Protein AF-A0A8T2TGU1-F1 (afdb_monomer)

InterPro domains:
  IPR003663 Sugar/inositol transporter [PR00171] (26-47)
  IPR003663 Sugar/inositol transporter [PR00171] (49-61)
  IPR005828 Major facilitator, sugar transporter-like [PF00083] (2-119)
  IPR020846 Major facilitator superfamily domain [PS50850] (1-114)
  IPR036259 MFS transporter superfamily [G3DSA:1.20.1250.20] (1-119)
  IPR036259 MFS transporter superfamily [SSF103473] (2-119)
  IPR050360 Major Facilitator Superfamily Sugar Transporters [PTHR48022] (1-119)

Sequence (119 aa):
MSFSMLLLSLGLSWPSLAPCSGTLAVLGTVSYILAFSLGAGPVPALLLSEIFPSKIRAKAVSLSLGVHWVTNFMIGLYFLSAVTKFGVGRVYQGFAALCLVAAIYISQNVVETKGKSLE

Foldseek 3Di:
DLVLLLLLLCLFPPPVNVVCSVVSNVVSVVVVVVVCVVDVPVPVVVVLVQADDPVCSVVSVVVVVVVVVVVVVVCVVCVVVCCVVPNSNVSSNVVSVVVVVVVVCCVVPPDDRPPPDSD

Secondary structure (DSSP, 8-state):
-HHHHHHHHHHHH-GGGGGGHHHHHHHHHHHHHHHIIIIITHHHHHHHHHHS-TTTHHHHHHHHHHHHHHHHHHHHHHHHHHHHHH-HHHHHHHHHHHHHHHHHHHHHHPPP-TT----

Mean predicted aligned error: 4.1 Å

pLDDT: mean 92.45, std 5.51, range [58.53, 98.31]

Solvent-accessible surface area (backbone atoms only — not comparable to full-atom values): 6443 Å² total; per-residue (Å²): 79,29,69,23,29,43,42,32,18,48,23,74,59,37,76,92,37,54,93,48,17,67,61,35,39,51,53,16,50,54,50,26,50,54,44,31,64,76,35,75,56,56,48,58,68,52,46,53,65,60,73,40,52,82,93,50,27,71,64,54,46,50,50,54,52,49,54,50,53,54,51,52,48,51,48,68,70,42,46,64,61,48,30,74,74,62,36,61,30,56,50,28,44,52,50,17,50,51,44,46,54,50,51,53,49,42,74,74,71,58,76,90,59,84,94,58,73,80,118

Organism: Ceratopteris richardii (NCBI:txid49495)

Radius of gyration: 17.57 Å; Cα contacts (8 Å, |Δi|>4): 83; chains: 1; bounding box: 35×26×49 Å

Structure (mmCIF, N/CA/C/O backbone):
data_AF-A0A8T2TGU1-F1
#
_entry.id   AF-A0A8T2TGU1-F1
#
loop_
_atom_site.group_PDB
_atom_site.id
_atom_site.type_symbol
_atom_site.label_atom_id
_atom_site.label_alt_id
_atom_site.label_comp_id
_atom_site.label_asym_id
_atom_site.label_entity_id
_atom_site.label_seq_id
_atom_site.pdbx_PDB_ins_code
_atom_site.Cartn_x
_atom_site.Cartn_y
_atom_site.Cartn_z
_atom_site.occupancy
_atom_site.B_iso_or_equiv
_atom_site.auth_seq_id
_atom_site.auth_comp_id
_atom_site.auth_asym_id
_atom_site.auth_atom_id
_atom_site.pdbx_PDB_model_num
ATOM 1 N N . MET A 1 1 ? 0.244 7.683 -2.828 1.00 92.12 1 MET A N 1
ATOM 2 C CA . MET A 1 1 ? 0.723 6.310 -3.123 1.00 92.12 1 MET A CA 1
ATOM 3 C C . MET A 1 1 ? 0.448 5.890 -4.566 1.00 92.12 1 MET A C 1
ATOM 5 O O . MET A 1 1 ? 1.418 5.711 -5.286 1.00 92.12 1 MET A O 1
ATOM 9 N N . SER A 1 2 ? -0.813 5.791 -5.024 1.00 95.06 2 SER A N 1
ATOM 10 C CA . SER A 1 2 ? -1.129 5.392 -6.418 1.00 95.06 2 SER A CA 1
ATOM 11 C C . SER A 1 2 ? -0.436 6.280 -7.467 1.00 95.06 2 SER A C 1
ATOM 13 O O . SER A 1 2 ? 0.309 5.781 -8.305 1.00 95.06 2 SER A O 1
ATOM 15 N N . PHE A 1 3 ? -0.557 7.607 -7.334 1.00 94.50 3 PHE A N 1
ATOM 16 C CA . PHE A 1 3 ? 0.137 8.571 -8.198 1.00 94.50 3 PHE A CA 1
ATOM 17 C C . PHE A 1 3 ? 1.665 8.385 -8.216 1.00 94.50 3 PHE A C 1
ATOM 19 O O . PHE A 1 3 ? 2.285 8.390 -9.273 1.00 94.50 3 PHE A O 1
ATOM 26 N N . SER A 1 4 ? 2.273 8.150 -7.050 1.00 94.81 4 SER A N 1
ATOM 27 C CA . SER A 1 4 ? 3.715 7.908 -6.915 1.00 94.81 4 SER A CA 1
ATOM 28 C C . SER A 1 4 ? 4.157 6.645 -7.666 1.00 94.81 4 SER A C 1
ATOM 30 O O . SER A 1 4 ? 5.189 6.651 -8.327 1.00 94.81 4 SER A O 1
ATOM 32 N N . MET A 1 5 ? 3.350 5.580 -7.620 1.00 94.50 5 MET A N 1
ATOM 33 C CA . MET A 1 5 ? 3.603 4.331 -8.349 1.00 94.50 5 MET A CA 1
ATOM 34 C C . MET A 1 5 ? 3.439 4.491 -9.867 1.00 94.50 5 MET A C 1
ATOM 36 O O . MET A 1 5 ? 4.218 3.920 -10.631 1.00 94.50 5 MET A O 1
ATOM 40 N N . LEU A 1 6 ? 2.497 5.323 -10.323 1.00 94.69 6 LEU A N 1
ATOM 41 C CA . LEU A 1 6 ? 2.390 5.687 -11.742 1.00 94.69 6 LEU A CA 1
ATOM 42 C C . LEU A 1 6 ? 3.598 6.501 -12.211 1.00 94.69 6 LEU A C 1
ATOM 44 O O . LEU A 1 6 ? 4.130 6.227 -13.283 1.00 94.69 6 LEU A O 1
ATOM 48 N N . LEU A 1 7 ? 4.076 7.445 -11.396 1.00 92.94 7 LEU A N 1
ATOM 49 C CA . LEU A 1 7 ? 5.283 8.218 -11.695 1.00 92.94 7 LEU A CA 1
ATOM 50 C C . LEU A 1 7 ? 6.512 7.307 -11.847 1.00 92.94 7 LEU A C 1
ATOM 52 O O . LEU A 1 7 ? 7.265 7.447 -12.810 1.00 92.94 7 LEU A O 1
ATOM 56 N N . LEU A 1 8 ? 6.668 6.327 -10.948 1.00 93.25 8 LEU A N 1
ATOM 57 C CA . LEU A 1 8 ? 7.711 5.301 -11.043 1.00 93.25 8 LEU A CA 1
ATOM 58 C C . LEU A 1 8 ? 7.567 4.454 -12.312 1.00 93.25 8 LEU A C 1
ATOM 60 O O . LEU A 1 8 ? 8.550 4.219 -13.012 1.00 93.25 8 LEU A O 1
ATOM 64 N N . SER A 1 9 ? 6.349 4.018 -12.643 1.00 93.56 9 SER A N 1
ATOM 65 C CA . SER A 1 9 ? 6.100 3.262 -13.872 1.00 93.56 9 SER A CA 1
ATOM 66 C C . SER A 1 9 ? 6.484 4.059 -15.118 1.00 93.56 9 SER A C 1
ATOM 68 O O . SER A 1 9 ? 7.133 3.498 -16.002 1.00 93.56 9 SER A O 1
ATOM 70 N N . LEU A 1 10 ? 6.103 5.334 -15.201 1.00 90.19 10 LEU A N 1
ATOM 71 C CA . LEU A 1 10 ? 6.384 6.188 -16.355 1.00 90.19 10 LEU A CA 1
ATOM 72 C C . LEU A 1 10 ? 7.886 6.450 -16.498 1.00 90.19 10 LEU A C 1
ATOM 74 O O . LEU A 1 10 ? 8.431 6.276 -17.586 1.00 90.19 10 LEU A O 1
ATOM 78 N N . GLY A 1 11 ? 8.564 6.786 -15.397 1.00 88.75 11 GLY A N 1
ATOM 79 C CA . GLY A 1 11 ? 10.001 7.059 -15.399 1.00 88.75 11 GLY A CA 1
ATOM 80 C C . GLY A 1 11 ? 10.858 5.845 -15.763 1.00 88.75 11 GLY A C 1
ATOM 81 O O . GLY A 1 11 ? 11.894 6.011 -16.400 1.00 88.75 11 GLY A O 1
ATOM 82 N N . LEU A 1 12 ? 10.436 4.630 -15.401 1.00 87.44 12 LEU A N 1
ATOM 83 C CA . LEU A 1 12 ? 11.211 3.404 -15.640 1.00 87.44 12 LEU A CA 1
ATOM 84 C C . LEU A 1 12 ? 10.874 2.689 -16.956 1.00 87.44 12 LEU A C 1
ATOM 86 O O . LEU A 1 12 ? 11.665 1.868 -17.411 1.00 87.44 12 LEU A O 1
ATOM 90 N N . SER A 1 13 ? 9.713 2.960 -17.559 1.00 87.38 13 SER A N 1
ATOM 91 C CA . SER A 1 13 ? 9.235 2.190 -18.724 1.00 87.38 13 SER A CA 1
ATOM 92 C C . SER A 1 13 ? 9.278 2.957 -20.035 1.00 87.38 13 SER A C 1
ATOM 94 O O . SER A 1 13 ? 9.219 2.335 -21.093 1.00 87.38 13 SER A O 1
ATOM 96 N N . TRP A 1 14 ? 9.324 4.290 -19.989 1.00 86.31 14 TRP A N 1
ATOM 97 C CA . TRP A 1 14 ? 9.183 5.112 -21.183 1.00 86.31 14 TRP A CA 1
ATOM 98 C C . TRP A 1 14 ? 10.550 5.575 -21.721 1.00 86.31 14 TRP A C 1
ATOM 100 O O . TRP A 1 14 ? 11.218 6.377 -21.063 1.00 86.31 14 TRP A O 1
ATOM 110 N N . PRO A 1 15 ? 10.969 5.151 -22.932 1.00 82.06 15 PRO A N 1
ATOM 111 C CA . PRO A 1 15 ? 12.313 5.436 -23.443 1.00 82.06 15 PRO A CA 1
ATOM 112 C C . PRO A 1 15 ? 12.626 6.927 -23.604 1.00 82.06 15 PRO A C 1
ATOM 114 O O . PRO A 1 15 ? 13.753 7.345 -23.359 1.00 82.06 15 PRO A O 1
ATOM 117 N N . SER A 1 16 ? 11.640 7.760 -23.957 1.00 84.88 16 SER A N 1
ATOM 118 C CA . SER A 1 16 ? 11.864 9.209 -24.103 1.00 84.88 16 SER A CA 1
ATOM 119 C C . SER A 1 16 ? 12.128 9.931 -22.776 1.00 84.88 16 SER A C 1
ATOM 121 O O . SER A 1 16 ? 12.590 11.067 -22.789 1.00 84.88 16 SER A O 1
ATOM 123 N N . LEU A 1 17 ? 11.851 9.289 -21.636 1.00 84.56 17 LEU A N 1
ATOM 124 C CA . LEU A 1 17 ? 12.143 9.808 -20.298 1.00 84.56 17 LEU A CA 1
ATOM 125 C C . LEU A 1 17 ? 13.463 9.262 -19.737 1.00 84.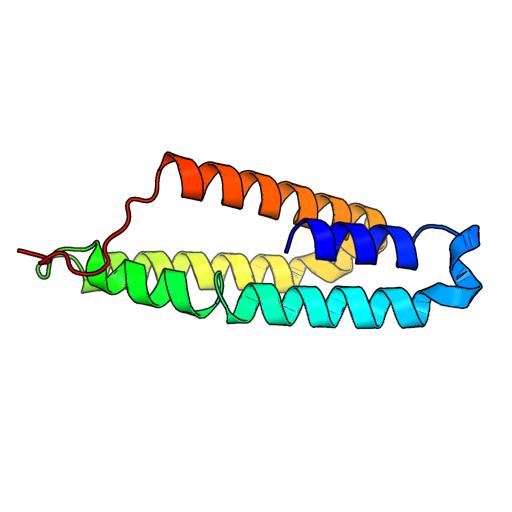56 17 LEU A C 1
ATOM 127 O O . LEU A 1 17 ? 13.814 9.594 -18.606 1.00 84.56 17 LEU A O 1
ATOM 131 N N . ALA A 1 18 ? 14.223 8.480 -20.515 1.00 81.44 18 ALA A N 1
ATOM 132 C CA . ALA A 1 18 ? 15.506 7.918 -20.094 1.00 81.44 18 ALA A CA 1
ATOM 133 C C . ALA A 1 18 ? 16.483 8.954 -19.493 1.00 81.44 18 ALA A C 1
ATOM 135 O O . ALA A 1 18 ? 17.052 8.650 -18.442 1.00 81.44 18 ALA A O 1
ATOM 136 N N . PRO A 1 19 ? 16.629 10.187 -20.033 1.00 87.44 19 PRO A N 1
ATOM 137 C CA . PRO A 1 19 ? 17.523 11.194 -19.448 1.00 87.44 19 PRO A CA 1
ATOM 138 C C . PRO A 1 19 ? 17.131 11.627 -18.027 1.00 87.44 19 PRO A C 1
ATOM 140 O O . PRO A 1 19 ? 17.986 12.025 -17.243 1.00 87.44 19 PRO A O 1
ATOM 143 N N . CYS A 1 20 ? 15.843 11.545 -17.682 1.00 88.62 20 CYS A N 1
ATOM 144 C CA . CYS A 1 20 ? 15.302 11.968 -16.387 1.00 88.62 20 CYS A CA 1
ATOM 145 C C . CYS A 1 20 ? 14.848 10.790 -15.509 1.00 88.62 20 CYS A C 1
ATOM 147 O O . CYS A 1 20 ? 14.334 11.010 -14.412 1.00 88.62 20 CYS A O 1
ATOM 149 N N . SER A 1 21 ? 15.033 9.548 -15.968 1.00 89.62 21 SER A N 1
ATOM 150 C CA . SER A 1 21 ? 14.507 8.339 -15.327 1.00 89.62 21 SER A CA 1
ATOM 151 C C . SER A 1 21 ? 14.974 8.194 -13.877 1.00 89.62 21 SER A C 1
ATOM 153 O O . SER A 1 21 ? 14.153 7.959 -12.993 1.00 89.62 21 SER A O 1
ATOM 155 N N . GLY A 1 22 ? 16.262 8.442 -13.602 1.00 89.31 22 GLY A N 1
ATOM 156 C CA . GLY A 1 22 ? 16.813 8.404 -12.242 1.00 89.31 22 GLY A CA 1
ATOM 157 C C . GLY A 1 22 ? 16.152 9.417 -11.301 1.00 89.31 22 GLY A C 1
ATOM 158 O O . GLY A 1 22 ? 15.707 9.058 -10.213 1.00 89.31 22 GLY A O 1
ATOM 159 N N . THR A 1 23 ? 16.006 10.669 -11.740 1.00 91.88 23 THR A N 1
ATOM 160 C CA . THR A 1 23 ? 15.350 11.726 -10.953 1.00 91.88 23 THR A CA 1
ATOM 161 C C . THR A 1 23 ? 13.881 11.401 -10.688 1.00 91.88 23 THR A C 1
ATOM 163 O O . THR A 1 23 ? 13.411 11.534 -9.559 1.00 91.88 23 THR A O 1
ATOM 166 N N . LEU A 1 24 ? 13.155 10.919 -11.702 1.00 91.25 24 LEU A N 1
ATOM 167 C CA . LEU A 1 24 ? 11.756 10.506 -11.565 1.00 91.25 24 LEU A CA 1
ATOM 168 C C . LEU A 1 24 ? 11.606 9.300 -10.628 1.00 91.25 24 LEU A C 1
ATOM 170 O O . LEU A 1 24 ? 10.664 9.260 -9.837 1.00 91.25 24 LEU A O 1
ATOM 174 N N . ALA A 1 25 ? 12.545 8.352 -10.668 1.00 92.31 25 ALA A N 1
ATOM 175 C CA . ALA A 1 25 ? 12.564 7.197 -9.779 1.00 92.31 25 ALA A CA 1
ATOM 176 C C . ALA A 1 25 ? 12.764 7.609 -8.313 1.00 92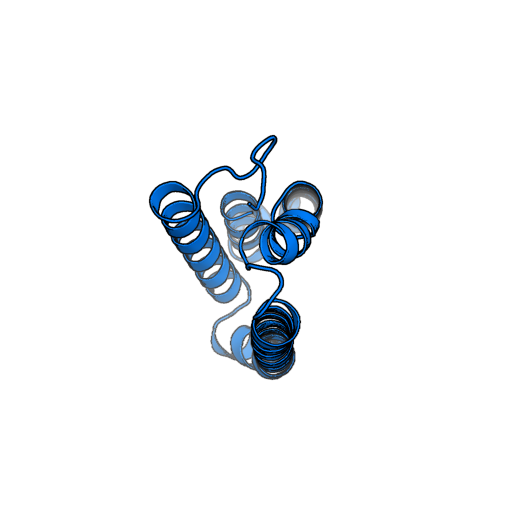.31 25 ALA A C 1
ATOM 178 O O . ALA A 1 25 ? 12.036 7.150 -7.429 1.00 92.31 25 ALA A O 1
ATOM 179 N N . VAL A 1 26 ? 13.702 8.521 -8.046 1.00 94.25 26 VAL A N 1
ATOM 180 C CA . VAL A 1 26 ? 13.937 9.056 -6.696 1.00 94.25 26 VAL A CA 1
ATOM 181 C C . VAL A 1 26 ? 12.715 9.825 -6.201 1.00 94.25 26 VAL A C 1
ATOM 183 O O . VAL A 1 26 ? 12.203 9.523 -5.123 1.00 94.25 26 VAL A O 1
ATOM 186 N N . LEU A 1 27 ? 12.193 10.762 -6.998 1.00 94.88 27 LEU A N 1
ATOM 187 C CA . LEU A 1 27 ? 11.016 11.550 -6.626 1.00 94.88 27 LEU A CA 1
ATOM 188 C C . LEU A 1 27 ? 9.794 10.663 -6.379 1.00 94.88 27 LEU A C 1
ATOM 190 O O . LEU A 1 27 ? 9.106 10.834 -5.371 1.00 94.88 27 LEU A O 1
ATOM 194 N N . GLY A 1 28 ? 9.541 9.687 -7.251 1.00 94.69 28 GLY A N 1
ATOM 195 C CA . GLY A 1 28 ? 8.456 8.722 -7.087 1.00 94.69 28 GLY A CA 1
ATOM 196 C C . GLY A 1 28 ? 8.594 7.901 -5.806 1.00 94.69 28 GLY A C 1
ATOM 197 O O . GLY A 1 28 ? 7.625 7.768 -5.058 1.00 94.69 28 GLY A O 1
ATOM 198 N N . THR A 1 29 ? 9.804 7.427 -5.503 1.00 95.38 29 THR A N 1
ATOM 199 C CA . THR A 1 29 ? 10.083 6.626 -4.301 1.00 95.38 29 THR A CA 1
ATOM 200 C C . THR A 1 29 ? 9.912 7.448 -3.027 1.00 95.38 29 THR A C 1
ATOM 202 O O . THR A 1 29 ? 9.196 7.028 -2.120 1.00 95.38 29 THR A O 1
ATOM 205 N N . VAL A 1 30 ? 10.493 8.648 -2.962 1.00 97.00 30 VAL A N 1
ATOM 206 C CA . VAL A 1 30 ? 10.373 9.534 -1.792 1.00 97.00 30 VAL A CA 1
ATOM 207 C C . VAL A 1 30 ? 8.917 9.934 -1.565 1.00 97.00 30 VAL A C 1
ATOM 209 O O . VAL A 1 30 ? 8.418 9.836 -0.446 1.00 97.00 30 VAL A O 1
ATOM 212 N N . SER A 1 31 ? 8.196 10.299 -2.627 1.00 96.00 31 SER A N 1
ATOM 213 C CA . SER A 1 31 ? 6.770 10.639 -2.541 1.00 96.00 31 SER A CA 1
ATOM 214 C C . SER A 1 31 ? 5.927 9.462 -2.050 1.00 96.00 31 SER A C 1
ATOM 216 O O . SER A 1 31 ? 4.968 9.649 -1.299 1.00 96.00 31 SER A O 1
ATOM 218 N N . TYR A 1 32 ? 6.268 8.240 -2.472 1.00 96.12 32 TYR A N 1
ATOM 219 C CA . TYR A 1 32 ? 5.606 7.029 -2.004 1.00 96.12 32 TYR A CA 1
ATOM 220 C C . TYR A 1 32 ? 5.856 6.796 -0.511 1.00 96.12 32 TYR A C 1
ATOM 222 O O . TYR A 1 32 ? 4.894 6.587 0.226 1.00 96.12 32 TYR A O 1
ATOM 230 N N . ILE A 1 33 ? 7.115 6.886 -0.068 1.00 96.44 33 ILE A N 1
ATOM 231 C CA . ILE A 1 33 ? 7.502 6.715 1.339 1.00 96.44 33 ILE A CA 1
ATOM 232 C C . ILE A 1 33 ? 6.794 7.748 2.217 1.00 96.44 33 ILE A C 1
ATOM 234 O O . ILE A 1 33 ? 6.191 7.374 3.217 1.00 96.44 33 ILE A O 1
ATOM 238 N N . LEU A 1 34 ? 6.788 9.025 1.826 1.00 96.50 34 LEU A N 1
ATOM 239 C CA . LEU A 1 34 ? 6.093 10.082 2.569 1.00 96.50 34 LEU A CA 1
ATOM 240 C C . LEU A 1 34 ? 4.594 9.790 2.704 1.00 96.50 34 LEU A C 1
ATOM 242 O O . LEU A 1 34 ? 4.048 9.845 3.804 1.00 96.50 34 LEU A O 1
ATOM 246 N N . ALA A 1 35 ? 3.929 9.428 1.604 1.00 94.88 35 ALA A N 1
ATOM 247 C CA . ALA A 1 35 ? 2.504 9.112 1.629 1.00 94.88 35 ALA A CA 1
ATOM 248 C C . ALA A 1 35 ? 2.188 7.862 2.471 1.00 94.88 35 ALA A C 1
ATOM 250 O O . ALA A 1 35 ? 1.155 7.818 3.137 1.00 94.88 35 ALA A O 1
ATOM 251 N N . PHE A 1 36 ? 3.063 6.854 2.451 1.00 94.25 36 PHE A N 1
ATOM 252 C CA . PHE A 1 36 ? 2.924 5.665 3.288 1.00 94.25 36 PHE A CA 1
ATOM 253 C C . PHE A 1 36 ? 3.071 6.017 4.772 1.00 94.25 36 PHE A C 1
ATOM 255 O O . PHE A 1 36 ? 2.187 5.695 5.564 1.00 94.25 36 PHE A O 1
ATOM 262 N N . SER A 1 37 ? 4.131 6.740 5.137 1.00 94.38 37 SER A N 1
ATOM 263 C CA . SER A 1 37 ? 4.430 7.110 6.524 1.00 94.38 37 SER A CA 1
ATOM 264 C C . SER A 1 37 ? 3.360 7.992 7.167 1.00 94.38 37 SER A C 1
ATOM 266 O O . SER A 1 37 ? 3.149 7.897 8.370 1.00 94.38 37 SER A O 1
ATOM 268 N N . LEU A 1 38 ? 2.667 8.828 6.388 1.00 93.19 38 LEU A N 1
ATOM 269 C CA . LEU A 1 38 ? 1.586 9.681 6.896 1.00 93.19 38 LEU A CA 1
ATOM 270 C C . LEU A 1 38 ? 0.245 8.950 7.064 1.00 93.19 38 LEU A C 1
ATOM 272 O O . LEU A 1 38 ? -0.600 9.411 7.824 1.00 93.19 38 LEU A O 1
ATOM 276 N N . GLY A 1 39 ? 0.026 7.848 6.343 1.00 91.56 39 GLY A N 1
ATOM 277 C CA . GLY A 1 39 ? -1.278 7.187 6.270 1.00 91.56 39 GLY A CA 1
ATOM 278 C C . GLY A 1 39 ? -1.183 5.683 6.475 1.00 91.56 39 GLY A C 1
ATOM 279 O O . GLY A 1 39 ? -1.311 5.186 7.590 1.00 91.56 39 GLY A O 1
ATOM 280 N N . ALA A 1 40 ? -0.969 4.948 5.383 1.00 91.00 40 ALA A N 1
ATOM 281 C CA . ALA A 1 40 ? -1.060 3.486 5.362 1.00 91.00 40 ALA A CA 1
ATOM 282 C C . ALA A 1 40 ? -0.074 2.758 6.299 1.00 91.00 40 ALA A C 1
ATOM 284 O O . ALA A 1 40 ? -0.304 1.593 6.611 1.00 91.00 40 ALA A O 1
ATOM 285 N N . GLY A 1 41 ? 0.996 3.419 6.746 1.00 91.00 41 GLY A N 1
ATOM 286 C CA . GLY A 1 41 ? 1.916 2.899 7.754 1.00 91.00 41 GLY A CA 1
ATOM 287 C C . GLY A 1 41 ? 1.291 2.872 9.155 1.00 91.00 41 GLY A C 1
ATOM 288 O O . GLY A 1 41 ? 1.016 1.790 9.670 1.00 91.00 41 GLY A O 1
ATOM 289 N N . PRO A 1 42 ? 1.061 4.033 9.794 1.00 92.31 42 PRO A N 1
ATOM 290 C CA . PRO A 1 42 ? 0.592 4.078 11.181 1.00 92.31 42 PRO A CA 1
ATOM 291 C C . PRO A 1 42 ? -0.919 3.850 11.348 1.00 92.31 42 PRO A C 1
ATOM 293 O O . PRO A 1 42 ? -1.339 3.259 12.342 1.00 92.31 42 PRO A O 1
ATOM 296 N N . VAL A 1 43 ? -1.750 4.302 10.402 1.00 93.31 43 VAL A N 1
ATOM 297 C CA . VAL A 1 43 ? -3.211 4.381 10.595 1.00 93.31 43 VAL A CA 1
ATOM 298 C C . VAL A 1 43 ? -3.868 3.011 10.806 1.00 93.31 43 VAL A C 1
ATOM 300 O O . VAL A 1 43 ? -4.649 2.892 11.749 1.00 93.31 43 VAL A O 1
ATOM 303 N N . PRO A 1 44 ? -3.560 1.948 10.032 1.00 91.75 44 PRO A N 1
ATOM 304 C CA . PRO A 1 44 ? -4.170 0.640 10.266 1.00 91.75 44 PRO A CA 1
ATOM 305 C C . PRO A 1 44 ? -3.872 0.084 11.662 1.00 91.75 44 PRO A C 1
ATOM 307 O O . PRO A 1 44 ? -4.762 -0.473 12.297 1.00 91.75 44 PRO A O 1
ATOM 310 N N . ALA A 1 45 ? -2.649 0.270 12.169 1.00 89.00 45 ALA A N 1
ATOM 311 C CA . ALA A 1 45 ? -2.277 -0.195 13.504 1.00 89.00 45 ALA A CA 1
ATOM 312 C C . ALA A 1 45 ? -3.088 0.509 14.607 1.00 89.00 45 ALA A C 1
ATOM 314 O O . ALA A 1 45 ? -3.495 -0.140 15.571 1.00 89.00 45 ALA A O 1
ATOM 315 N N . LEU A 1 46 ? -3.373 1.805 14.434 1.00 90.38 46 LEU A N 1
ATOM 316 C CA . LEU A 1 46 ? -4.227 2.579 15.339 1.00 90.38 46 LEU A CA 1
ATOM 317 C C . LEU A 1 46 ? -5.686 2.108 15.262 1.00 90.38 46 LEU A C 1
ATOM 319 O O . LEU A 1 46 ? -6.258 1.705 16.277 1.00 90.38 46 LEU A O 1
ATOM 323 N N . LEU A 1 47 ? -6.249 2.046 14.050 1.00 91.31 47 LEU A N 1
ATOM 324 C CA . LEU A 1 47 ? -7.638 1.640 13.806 1.00 91.31 47 LEU A CA 1
ATOM 325 C C . LEU A 1 47 ? -7.960 0.251 14.367 1.00 91.31 47 LEU A C 1
ATOM 327 O O . LEU A 1 47 ? -9.035 0.044 14.925 1.00 91.31 47 LEU A O 1
ATOM 331 N N . LEU A 1 48 ? -7.030 -0.705 14.275 1.00 90.06 48 LEU A N 1
ATOM 332 C CA . LEU A 1 48 ? -7.223 -2.045 14.840 1.00 90.06 48 LEU A CA 1
ATOM 333 C C . LEU A 1 48 ? -7.482 -2.014 16.356 1.00 90.06 48 LEU A C 1
ATOM 335 O O . LEU A 1 48 ? -8.212 -2.857 16.874 1.00 90.06 48 LEU A O 1
ATOM 339 N N . SER A 1 49 ? -6.905 -1.056 17.081 1.00 87.25 49 SER A N 1
ATOM 340 C CA . SER A 1 49 ? -7.139 -0.914 18.521 1.00 87.25 49 SER A CA 1
ATOM 341 C C . SER A 1 49 ? -8.418 -0.147 18.859 1.00 87.25 49 SER A C 1
ATOM 343 O O . SER A 1 49 ? -8.991 -0.401 19.919 1.00 87.25 49 SER A O 1
ATOM 345 N N . GLU A 1 50 ? -8.875 0.720 17.951 1.00 89.56 50 GLU A N 1
ATOM 346 C CA . GLU A 1 50 ? -10.027 1.616 18.122 1.00 89.56 50 GLU A CA 1
ATOM 347 C C . GLU A 1 50 ? -11.359 1.009 17.652 1.00 89.56 50 GLU A C 1
ATOM 349 O O . GLU A 1 50 ? -12.405 1.342 18.195 1.00 89.56 50 GLU A O 1
ATOM 354 N N . ILE A 1 51 ? -11.343 0.097 16.675 1.00 90.69 51 ILE A N 1
ATOM 355 C CA . ILE A 1 51 ? -12.570 -0.489 16.103 1.00 90.69 51 ILE A CA 1
ATOM 356 C C . ILE A 1 51 ? -13.020 -1.739 16.874 1.00 90.69 51 ILE A C 1
ATOM 358 O O . ILE A 1 51 ? -14.214 -2.031 16.954 1.00 90.69 51 ILE A O 1
ATOM 362 N N . PHE A 1 52 ? -12.084 -2.514 17.434 1.00 90.69 52 PHE A N 1
ATOM 363 C CA . PHE A 1 52 ? -12.424 -3.798 18.051 1.00 90.69 52 PHE A CA 1
ATOM 364 C C . PHE A 1 52 ? -12.734 -3.687 19.552 1.00 90.69 52 PHE A C 1
ATOM 366 O O . PHE A 1 52 ? -11.863 -3.257 20.327 1.00 90.69 52 PHE A O 1
ATOM 373 N N . PRO A 1 53 ? -13.909 -4.181 20.002 1.00 90.19 53 PRO A N 1
ATOM 374 C CA . PRO A 1 53 ? -14.263 -4.195 21.413 1.00 90.19 53 PRO A CA 1
ATOM 375 C C . PRO A 1 53 ? -13.303 -5.070 22.219 1.00 90.19 53 PRO A C 1
ATOM 377 O O . PRO A 1 53 ? -12.780 -6.083 21.737 1.00 90.19 53 PRO A O 1
ATOM 380 N N . SER A 1 54 ? -13.100 -4.685 23.480 1.00 89.50 54 SER A N 1
ATOM 381 C CA . SER A 1 54 ? -12.112 -5.264 24.403 1.00 89.50 54 SER A CA 1
ATOM 382 C C . SER A 1 54 ? -12.149 -6.798 24.453 1.00 89.50 54 SER A C 1
ATOM 384 O O . SER A 1 54 ? -11.102 -7.445 24.424 1.00 89.50 54 SER A O 1
ATOM 386 N N . LYS A 1 55 ? -13.350 -7.389 24.415 1.00 91.38 55 LYS A N 1
ATOM 387 C CA . LYS A 1 55 ? -13.586 -8.843 24.483 1.00 91.38 55 LYS A CA 1
ATOM 388 C C . LYS A 1 55 ? -12.973 -9.649 23.329 1.00 91.38 55 LYS A C 1
ATOM 390 O O . LYS A 1 55 ? -12.592 -10.798 23.537 1.00 91.38 55 LYS A O 1
ATOM 395 N N . ILE A 1 56 ? -12.897 -9.088 22.118 1.00 93.62 56 ILE A N 1
ATOM 396 C CA . ILE A 1 56 ? -12.405 -9.802 20.919 1.00 93.62 56 ILE A CA 1
ATOM 397 C C . ILE A 1 56 ? -11.114 -9.221 20.347 1.00 93.62 56 ILE A C 1
ATOM 399 O O . ILE A 1 56 ? -10.518 -9.835 19.462 1.00 93.62 56 ILE A O 1
ATOM 403 N N . ARG A 1 57 ? -10.663 -8.068 20.854 1.00 92.12 57 ARG A N 1
ATOM 404 C CA . ARG A 1 57 ? -9.536 -7.304 20.308 1.00 92.12 57 ARG A CA 1
ATOM 405 C C . ARG A 1 57 ? -8.299 -8.159 20.071 1.00 92.12 57 ARG A C 1
ATOM 407 O O . ARG A 1 57 ? -7.765 -8.142 18.972 1.00 92.12 57 ARG A O 1
ATOM 414 N N . ALA 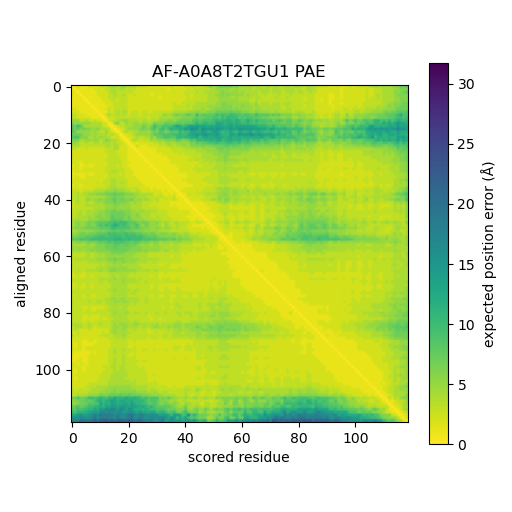A 1 58 ? -7.883 -8.957 21.055 1.00 93.12 58 ALA A N 1
ATOM 415 C CA . ALA A 1 58 ? -6.689 -9.794 20.924 1.00 93.12 58 ALA A CA 1
ATOM 416 C C . ALA A 1 58 ? -6.772 -10.776 19.739 1.00 93.12 58 ALA A C 1
ATOM 418 O O . ALA A 1 58 ? -5.805 -10.924 18.997 1.00 93.12 58 ALA A O 1
ATOM 419 N N . LYS A 1 59 ? -7.937 -11.406 19.527 1.00 94.94 59 LYS A N 1
ATOM 420 C CA . LYS A 1 59 ? -8.162 -12.358 18.425 1.00 94.94 59 LYS A CA 1
ATOM 421 C C . LYS A 1 59 ? -8.263 -11.655 17.071 1.00 94.94 59 LYS A C 1
ATOM 423 O O . LYS A 1 59 ? -7.752 -12.152 16.075 1.00 94.94 59 LYS A O 1
ATOM 428 N N . ALA A 1 60 ? -8.931 -10.506 17.031 1.00 94.56 60 ALA A N 1
ATOM 429 C CA . ALA A 1 60 ? -9.106 -9.748 15.801 1.00 94.56 60 ALA A CA 1
ATOM 430 C C . ALA A 1 60 ? -7.779 -9.133 15.323 1.00 94.56 60 ALA A C 1
ATOM 432 O O . ALA A 1 60 ? -7.424 -9.254 14.154 1.00 94.56 60 ALA A O 1
ATOM 433 N N . VAL A 1 61 ? -6.999 -8.553 16.242 1.00 94.75 61 VAL A N 1
ATOM 434 C CA . VAL A 1 61 ? -5.671 -7.993 15.951 1.00 94.75 61 VAL A CA 1
ATOM 435 C C . VAL A 1 61 ? -4.701 -9.081 15.487 1.00 94.75 61 VAL A C 1
ATOM 437 O O . VAL A 1 61 ? -3.979 -8.861 14.516 1.00 94.75 61 VAL A O 1
ATOM 440 N N . SER A 1 62 ? -4.690 -10.258 16.127 1.00 95.06 62 SER A N 1
ATOM 441 C CA . SER A 1 62 ? -3.794 -11.348 15.721 1.00 95.06 62 SER A CA 1
ATOM 442 C C . SER A 1 62 ? -4.115 -11.878 14.323 1.00 95.06 62 SER A C 1
ATOM 444 O O . SER A 1 62 ? -3.193 -12.106 13.541 1.00 95.06 62 SER A O 1
ATOM 446 N N . LEU A 1 63 ? -5.400 -12.002 13.969 1.00 96.12 63 LEU A N 1
ATOM 447 C CA . LEU A 1 63 ? -5.818 -12.374 12.618 1.00 96.12 63 LEU A CA 1
ATOM 448 C C . LEU A 1 63 ? -5.393 -11.319 11.590 1.00 96.12 63 LEU A C 1
ATOM 450 O O . LEU A 1 63 ? -4.779 -11.669 10.584 1.00 96.12 63 LEU A O 1
ATOM 454 N N . SER A 1 64 ? -5.663 -10.038 11.854 1.00 95.06 64 SER A N 1
ATOM 455 C CA . SER A 1 64 ? -5.272 -8.937 10.964 1.00 95.06 64 SER A CA 1
ATOM 456 C C . SER A 1 64 ? -3.762 -8.894 10.729 1.00 95.06 64 SER A C 1
ATOM 458 O O . SER A 1 64 ? -3.313 -8.772 9.590 1.00 95.06 64 SER A O 1
ATOM 460 N N . LEU A 1 65 ? -2.967 -9.052 11.791 1.00 94.81 65 LEU A N 1
ATOM 461 C CA . LEU A 1 65 ? -1.510 -9.086 11.694 1.00 94.81 65 LEU A CA 1
ATOM 462 C C . LEU A 1 65 ? -1.017 -10.346 10.965 1.00 94.81 65 LEU A C 1
ATOM 464 O O . LEU A 1 65 ? -0.082 -10.268 10.171 1.00 94.81 65 LEU A O 1
ATOM 468 N N . GLY A 1 66 ? -1.668 -11.491 11.175 1.00 97.06 66 GLY A N 1
ATOM 469 C CA . GLY A 1 66 ? -1.391 -12.722 10.437 1.00 97.06 66 GLY A CA 1
ATOM 470 C C . GLY A 1 66 ? -1.614 -12.554 8.933 1.00 97.06 66 GLY A C 1
ATOM 471 O O . GLY A 1 66 ? -0.721 -12.852 8.142 1.00 97.06 66 GLY A O 1
ATOM 472 N N . VAL A 1 67 ? -2.761 -11.997 8.531 1.00 96.94 67 VAL A N 1
ATOM 473 C CA . VAL A 1 67 ? -3.067 -11.691 7.1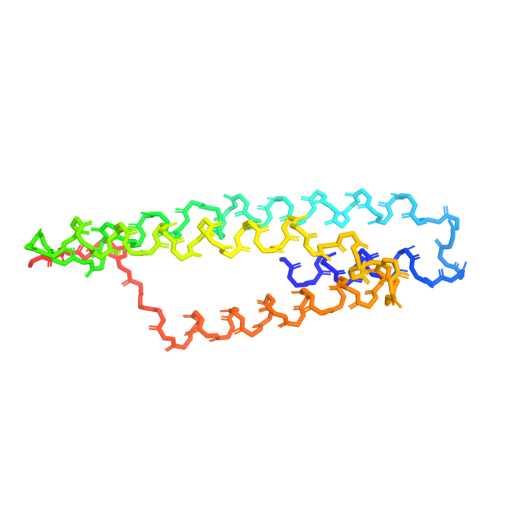22 1.00 96.94 67 VAL A CA 1
ATOM 474 C C . VAL A 1 67 ? -2.053 -10.704 6.542 1.00 96.94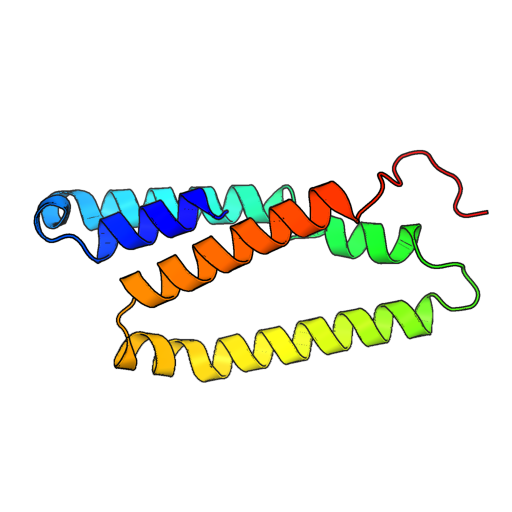 67 VAL A C 1
ATOM 476 O O . VAL A 1 67 ? -1.588 -10.895 5.415 1.00 96.94 67 VAL A O 1
ATOM 479 N N . HIS A 1 68 ? -1.662 -9.685 7.312 1.00 95.94 68 HIS A N 1
ATOM 480 C CA . HIS A 1 68 ? -0.637 -8.725 6.910 1.00 95.94 68 HIS A CA 1
ATOM 481 C C . HIS A 1 68 ? 0.702 -9.412 6.607 1.00 95.94 68 HIS A C 1
ATOM 483 O O . HIS A 1 68 ? 1.248 -9.231 5.519 1.00 95.94 68 HIS A O 1
ATOM 489 N N . TRP A 1 69 ? 1.204 -10.250 7.519 1.00 97.12 69 TRP A N 1
ATOM 490 C CA . TRP A 1 69 ? 2.478 -10.947 7.329 1.00 97.12 69 TRP A CA 1
ATOM 491 C C . TRP A 1 69 ? 2.444 -11.970 6.200 1.00 97.12 69 TRP A C 1
ATOM 493 O O . TRP A 1 69 ? 3.400 -12.039 5.430 1.00 97.12 69 TRP A O 1
ATOM 503 N N . VAL A 1 70 ? 1.349 -12.719 6.051 1.00 98.31 70 VAL A N 1
ATOM 504 C CA . VAL A 1 70 ? 1.177 -13.648 4.924 1.00 98.31 70 VAL A CA 1
ATOM 505 C C . VAL A 1 70 ? 1.203 -12.885 3.603 1.00 98.31 70 VAL A C 1
ATOM 507 O O . VAL A 1 70 ? 1.928 -13.265 2.687 1.00 98.31 70 VAL A O 1
ATOM 510 N N . THR A 1 71 ? 0.481 -11.768 3.509 1.00 96.88 71 THR A N 1
ATOM 511 C CA . THR A 1 71 ? 0.469 -10.936 2.298 1.00 96.88 71 THR A CA 1
ATOM 512 C C . THR A 1 71 ? 1.855 -10.360 2.007 1.00 96.88 71 THR A C 1
ATOM 514 O O . THR A 1 71 ? 2.321 -10.424 0.871 1.00 96.88 71 THR A O 1
ATOM 517 N N . ASN A 1 72 ? 2.550 -9.856 3.031 1.00 96.75 72 ASN A N 1
ATOM 518 C CA . ASN A 1 72 ? 3.911 -9.339 2.904 1.00 96.75 72 ASN A CA 1
ATOM 519 C C . ASN A 1 72 ? 4.892 -10.418 2.418 1.00 96.75 72 ASN A C 1
ATOM 521 O O . ASN A 1 72 ? 5.677 -10.171 1.505 1.00 96.75 72 ASN A O 1
ATOM 525 N N . PHE A 1 73 ? 4.806 -11.628 2.976 1.00 98.12 73 PHE A N 1
ATOM 526 C CA . PHE A 1 73 ? 5.612 -12.767 2.545 1.00 98.12 73 PHE A CA 1
ATOM 527 C C . PHE A 1 73 ? 5.360 -13.115 1.075 1.00 98.12 73 PHE A C 1
ATOM 529 O O . PHE A 1 73 ? 6.312 -13.258 0.312 1.00 98.12 73 PHE A O 1
ATOM 536 N N . MET A 1 74 ? 4.094 -13.183 0.650 1.00 97.94 74 MET A N 1
ATOM 537 C CA . MET A 1 74 ? 3.743 -13.474 -0.743 1.00 97.94 74 MET A CA 1
ATOM 538 C C . MET A 1 74 ? 4.272 -12.405 -1.703 1.00 97.94 74 MET A C 1
ATOM 540 O O . MET A 1 74 ? 4.838 -12.742 -2.741 1.00 97.94 74 MET A O 1
ATOM 544 N N . ILE A 1 75 ? 4.141 -11.120 -1.357 1.00 97.06 75 ILE A N 1
ATOM 545 C CA . ILE A 1 75 ? 4.709 -10.036 -2.168 1.00 97.06 75 ILE A CA 1
ATOM 546 C C . ILE A 1 75 ? 6.230 -10.192 -2.249 1.00 97.06 75 ILE A C 1
ATOM 548 O O . ILE A 1 75 ? 6.767 -10.193 -3.352 1.00 97.06 75 ILE A O 1
ATOM 552 N N . GLY A 1 76 ? 6.920 -10.390 -1.123 1.00 97.00 76 GLY A N 1
ATOM 553 C CA . GLY A 1 76 ? 8.372 -10.584 -1.102 1.00 97.00 76 GLY A CA 1
ATOM 554 C C . GLY A 1 76 ? 8.838 -11.781 -1.936 1.00 97.00 76 GLY A C 1
ATOM 555 O O . GLY A 1 76 ? 9.821 -11.676 -2.667 1.00 97.00 76 GLY A O 1
ATOM 556 N N . LEU A 1 77 ? 8.098 -12.892 -1.888 1.00 97.69 77 LEU A N 1
ATOM 557 C CA . LEU A 1 77 ? 8.410 -14.116 -2.625 1.00 97.69 77 LEU A CA 1
ATOM 558 C C . LEU A 1 77 ? 8.210 -13.959 -4.140 1.00 97.69 77 LEU A C 1
ATOM 560 O O . LEU A 1 77 ? 9.035 -14.417 -4.932 1.00 97.69 77 LEU A O 1
ATOM 564 N N . TYR A 1 78 ? 7.118 -13.316 -4.561 1.00 97.00 78 TYR A N 1
ATOM 565 C CA . TYR A 1 78 ? 6.728 -13.269 -5.973 1.00 97.00 78 TYR A CA 1
ATOM 566 C C . TYR A 1 78 ? 7.133 -11.991 -6.706 1.00 97.00 78 TYR A C 1
ATOM 568 O O . TYR A 1 78 ? 7.095 -11.983 -7.937 1.00 97.00 78 TYR A O 1
ATOM 576 N N . PHE A 1 79 ? 7.543 -10.931 -6.006 1.00 95.44 79 PHE A N 1
ATOM 577 C CA . PHE A 1 79 ? 7.824 -9.634 -6.625 1.00 95.44 79 PHE A CA 1
ATOM 578 C C . PHE A 1 79 ? 8.856 -9.731 -7.751 1.00 95.44 79 PHE A C 1
ATOM 580 O O . PHE A 1 79 ? 8.571 -9.311 -8.871 1.00 95.44 79 PHE A O 1
ATOM 587 N N . LEU A 1 80 ? 10.022 -10.337 -7.494 1.00 96.50 80 LEU A N 1
ATOM 588 C CA . LEU A 1 80 ? 11.066 -10.447 -8.516 1.00 96.50 80 LEU A CA 1
ATOM 589 C C . LEU A 1 80 ? 10.597 -11.298 -9.703 1.00 96.50 80 LEU A C 1
ATOM 591 O O . LEU A 1 80 ? 10.760 -10.889 -10.847 1.00 96.50 80 LEU A O 1
ATOM 595 N N . SER A 1 81 ? 9.923 -12.421 -9.432 1.00 97.00 81 SER A N 1
ATOM 596 C CA . SER A 1 81 ? 9.339 -13.274 -10.476 1.00 97.00 81 SER A CA 1
ATOM 597 C C . SER A 1 81 ? 8.341 -12.509 -11.357 1.00 97.00 81 SER A C 1
ATOM 599 O O . SER A 1 81 ? 8.344 -12.651 -12.581 1.00 97.00 81 SER A O 1
ATOM 601 N N . ALA A 1 82 ? 7.506 -11.658 -10.757 1.00 96.56 82 ALA A N 1
ATOM 602 C CA . ALA A 1 82 ? 6.567 -10.811 -11.482 1.00 96.56 82 ALA A CA 1
ATOM 603 C C . ALA A 1 82 ? 7.288 -9.738 -12.311 1.00 96.56 82 ALA A C 1
ATOM 605 O O . ALA A 1 82 ? 6.942 -9.532 -13.474 1.00 96.56 82 ALA A O 1
ATOM 606 N N . VAL A 1 83 ? 8.316 -9.091 -11.756 1.00 96.12 83 VAL A N 1
ATOM 607 C CA . VAL A 1 83 ? 9.116 -8.080 -12.465 1.00 96.12 83 VAL A CA 1
ATOM 608 C C . VAL A 1 83 ? 9.852 -8.693 -13.655 1.00 96.12 83 VAL A C 1
ATOM 610 O O . VAL A 1 83 ? 9.816 -8.114 -14.737 1.00 96.12 83 VAL A O 1
ATOM 613 N N . THR A 1 84 ? 10.452 -9.875 -13.510 1.00 96.31 84 THR A N 1
ATOM 61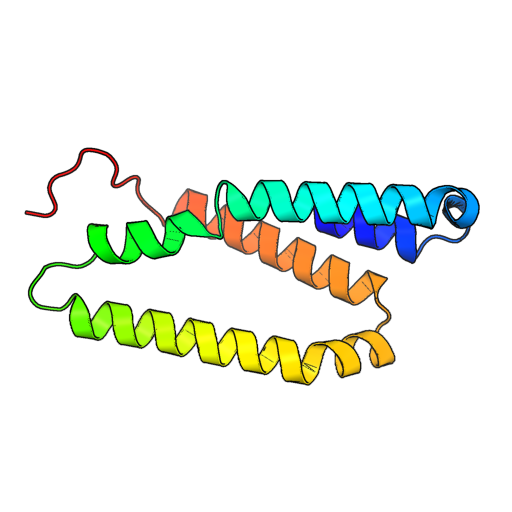4 C CA . THR A 1 84 ? 11.129 -10.570 -14.616 1.00 96.31 84 THR A CA 1
ATOM 615 C C . THR A 1 84 ? 10.154 -10.959 -15.728 1.00 96.31 84 THR A C 1
ATOM 617 O O . THR A 1 84 ? 10.490 -10.846 -16.903 1.00 96.31 84 THR A O 1
ATOM 620 N N . LYS A 1 85 ? 8.934 -11.391 -15.381 1.00 96.31 85 LYS A N 1
ATOM 621 C CA . LYS A 1 85 ? 7.938 -11.845 -16.364 1.00 96.31 85 LYS A CA 1
ATOM 622 C C . LYS A 1 85 ? 7.195 -10.703 -17.062 1.00 96.31 85 LYS A C 1
ATOM 624 O O . LYS A 1 85 ? 6.908 -10.798 -18.252 1.00 96.31 85 LYS A O 1
ATOM 629 N N . PHE A 1 86 ? 6.834 -9.653 -16.328 1.00 93.75 86 PHE A N 1
ATOM 630 C CA . PHE A 1 86 ? 5.942 -8.593 -16.816 1.00 93.75 86 PHE A CA 1
ATOM 631 C C . PHE A 1 86 ? 6.636 -7.243 -17.022 1.00 93.75 86 PHE A C 1
ATOM 633 O O . PHE A 1 86 ? 6.058 -6.358 -17.655 1.00 93.75 86 PHE A O 1
ATOM 640 N N . GLY A 1 87 ? 7.860 -7.085 -16.519 1.00 93.75 87 GLY A N 1
ATOM 641 C CA . GLY A 1 87 ? 8.573 -5.815 -16.470 1.00 93.75 87 GLY A CA 1
ATOM 642 C C . GLY A 1 87 ? 8.140 -4.946 -15.286 1.00 93.75 87 GLY A C 1
ATOM 643 O O . GLY A 1 87 ? 6.983 -4.957 -14.858 1.00 93.75 87 GLY A O 1
ATOM 644 N N . VAL A 1 88 ? 9.077 -4.143 -14.774 1.00 91.75 88 VAL A N 1
ATOM 645 C CA . VAL A 1 88 ? 8.870 -3.292 -13.585 1.00 91.75 88 VAL A CA 1
ATOM 646 C C . VAL A 1 88 ? 7.707 -2.306 -13.750 1.00 91.75 88 VAL A C 1
ATOM 648 O O . VAL A 1 88 ? 6.924 -2.111 -12.824 1.00 91.75 88 VAL A O 1
ATOM 651 N N . GLY A 1 89 ? 7.532 -1.751 -14.953 1.00 92.69 89 GLY A N 1
ATOM 652 C CA . GLY A 1 89 ? 6.461 -0.808 -15.265 1.00 92.69 89 GLY A CA 1
ATOM 653 C C . GLY A 1 89 ? 5.068 -1.356 -15.016 1.00 92.69 89 GLY A C 1
ATOM 654 O O . GLY A 1 89 ? 4.287 -0.767 -14.273 1.00 92.69 89 GLY A O 1
ATOM 655 N N . ARG A 1 90 ? 4.768 -2.517 -15.609 1.00 93.75 90 ARG A N 1
ATOM 656 C CA . ARG A 1 90 ? 3.449 -3.154 -15.488 1.00 93.75 90 ARG A CA 1
ATOM 657 C C . ARG A 1 90 ? 3.168 -3.595 -14.056 1.00 93.75 90 ARG A C 1
ATOM 659 O O . ARG A 1 90 ? 2.041 -3.465 -13.589 1.00 93.75 90 ARG A O 1
ATOM 666 N N . VAL A 1 91 ? 4.193 -4.062 -13.342 1.00 95.88 91 VAL A N 1
ATOM 667 C CA . VAL A 1 91 ? 4.079 -4.410 -11.920 1.00 95.88 91 VAL A CA 1
ATOM 668 C C . VAL A 1 91 ? 3.708 -3.178 -11.088 1.00 95.88 91 VAL A C 1
ATOM 670 O O . VAL A 1 91 ? 2.765 -3.231 -10.300 1.00 95.88 91 VAL A O 1
ATOM 673 N N . TYR A 1 92 ? 4.372 -2.040 -11.303 1.00 94.94 92 TYR A N 1
ATOM 674 C CA . TYR A 1 92 ? 4.045 -0.790 -10.608 1.00 94.94 92 TYR A CA 1
ATOM 675 C C . TYR A 1 92 ? 2.690 -0.201 -11.008 1.00 94.94 92 TYR A C 1
ATOM 677 O O . TYR A 1 92 ? 2.001 0.344 -10.149 1.00 94.94 92 TYR A O 1
ATOM 685 N N . GLN A 1 93 ? 2.242 -0.369 -12.254 1.00 95.69 93 GLN A N 1
ATOM 686 C CA . GLN A 1 93 ? 0.866 -0.038 -12.652 1.00 95.69 93 GLN A CA 1
ATOM 687 C C . GLN A 1 93 ? -0.162 -0.899 -11.907 1.00 95.69 93 GLN A C 1
ATOM 689 O O . GLN A 1 93 ? -1.169 -0.375 -11.434 1.00 95.69 93 GLN A O 1
ATOM 694 N N . GLY A 1 94 ? 0.114 -2.196 -11.738 1.00 96.25 94 GLY A N 1
ATOM 695 C CA . GLY A 1 94 ? -0.717 -3.096 -10.937 1.00 96.25 94 GLY A CA 1
ATOM 696 C C . GLY A 1 94 ? -0.820 -2.646 -9.478 1.00 96.25 94 GLY A C 1
ATOM 697 O O . GLY A 1 94 ? -1.923 -2.527 -8.942 1.00 96.25 94 GLY A O 1
ATOM 698 N N . PHE A 1 95 ? 0.308 -2.302 -8.850 1.00 95.88 95 PHE A N 1
ATOM 699 C CA . PHE A 1 95 ? 0.300 -1.739 -7.496 1.00 95.88 95 PHE A CA 1
ATOM 700 C C . PHE A 1 95 ? -0.403 -0.380 -7.424 1.00 95.88 95 PHE A C 1
ATOM 702 O O . PHE A 1 95 ? -1.130 -0.126 -6.466 1.00 95.88 95 PHE A O 1
ATOM 709 N N . ALA A 1 96 ? -0.260 0.480 -8.436 1.00 96.94 96 ALA A N 1
ATOM 710 C CA . ALA A 1 96 ? -0.974 1.752 -8.494 1.00 96.94 96 ALA A CA 1
ATOM 711 C C . ALA A 1 96 ? -2.498 1.559 -8.533 1.00 96.94 96 ALA A C 1
ATOM 713 O O . ALA A 1 96 ? -3.215 2.266 -7.818 1.00 96.94 96 ALA A O 1
ATOM 714 N N . ALA A 1 97 ? -2.981 0.594 -9.320 1.00 97.56 97 ALA A N 1
ATOM 715 C CA . ALA A 1 97 ? -4.392 0.224 -9.376 1.00 97.56 97 ALA A CA 1
ATOM 716 C C . ALA A 1 97 ? -4.875 -0.335 -8.031 1.00 97.56 97 ALA 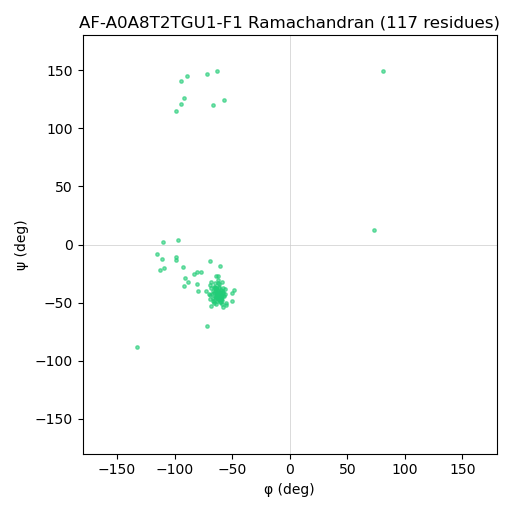A C 1
ATOM 718 O O . ALA A 1 97 ? -5.898 0.113 -7.518 1.00 97.56 97 ALA A O 1
ATOM 719 N N . LEU A 1 98 ? -4.103 -1.230 -7.404 1.00 96.56 98 LEU A N 1
ATOM 720 C CA . LEU A 1 98 ? -4.426 -1.770 -6.082 1.00 96.56 98 LEU A CA 1
ATOM 721 C C . LEU A 1 98 ? -4.505 -0.666 -5.017 1.00 96.56 98 LEU A C 1
ATOM 723 O O . LEU A 1 98 ? -5.452 -0.635 -4.236 1.00 96.56 98 LEU A O 1
ATOM 727 N N . CYS A 1 99 ? -3.559 0.279 -5.009 1.00 96.06 99 CYS A N 1
ATOM 728 C CA . CYS A 1 99 ? -3.598 1.430 -4.108 1.00 96.06 99 CYS A CA 1
ATOM 729 C C . CYS A 1 99 ? -4.832 2.313 -4.337 1.00 96.06 99 CYS A C 1
ATOM 731 O O . CYS A 1 99 ? -5.363 2.865 -3.377 1.00 96.06 99 CYS A O 1
ATOM 733 N N . LEU A 1 100 ? -5.274 2.479 -5.587 1.00 97.12 100 LEU A N 1
ATOM 734 C CA . LEU A 1 100 ? -6.471 3.257 -5.903 1.00 97.12 100 LEU A CA 1
ATOM 735 C C . LEU A 1 100 ? -7.735 2.548 -5.406 1.00 97.12 100 LEU A C 1
ATOM 737 O O . LEU A 1 100 ? -8.551 3.166 -4.731 1.00 97.12 100 LEU A O 1
ATOM 741 N N . VAL A 1 101 ? -7.863 1.247 -5.675 1.00 97.44 101 VAL A N 1
ATOM 742 C CA . VAL A 1 101 ? -8.979 0.428 -5.177 1.00 97.44 101 VAL A CA 1
ATOM 743 C C . VAL A 1 101 ? -9.016 0.438 -3.650 1.00 97.44 101 VAL A C 1
ATOM 745 O O . VAL A 1 101 ? -10.079 0.643 -3.072 1.00 97.44 101 VAL A O 1
ATOM 748 N N . ALA A 1 102 ? -7.864 0.303 -2.989 1.00 95.38 102 ALA A N 1
ATOM 749 C CA . ALA A 1 102 ? -7.772 0.396 -1.535 1.00 95.38 102 ALA A CA 1
ATOM 750 C C . ALA A 1 102 ? -8.220 1.771 -1.015 1.00 95.38 102 ALA A C 1
ATOM 752 O O . ALA A 1 102 ? -8.958 1.838 -0.037 1.00 95.38 102 ALA A O 1
ATOM 753 N N . ALA A 1 103 ? -7.830 2.865 -1.678 1.00 94.94 103 ALA A N 1
ATOM 754 C CA . ALA A 1 103 ? -8.260 4.209 -1.296 1.00 94.94 103 ALA A CA 1
ATOM 755 C C . ALA A 1 103 ? -9.782 4.397 -1.428 1.00 94.94 103 ALA A C 1
ATOM 757 O O . ALA A 1 103 ? -10.394 4.975 -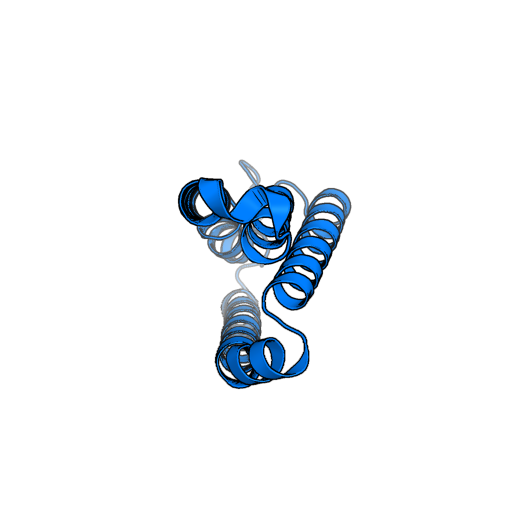0.533 1.00 94.94 103 ALA A O 1
ATOM 758 N N . ILE A 1 104 ? -10.392 3.872 -2.499 1.00 96.62 104 ILE A N 1
ATOM 759 C CA . ILE A 1 104 ? -11.852 3.889 -2.693 1.00 96.62 104 ILE A CA 1
ATOM 760 C C . ILE A 1 104 ? -12.548 3.039 -1.623 1.00 96.62 104 ILE A C 1
ATOM 762 O O . ILE A 1 104 ? -13.527 3.472 -1.025 1.00 96.62 104 ILE A O 1
ATOM 766 N N . TYR A 1 105 ? -12.030 1.842 -1.343 1.00 95.81 105 TYR A N 1
ATOM 767 C CA . TYR A 1 105 ? -12.596 0.975 -0.314 1.00 95.81 105 TYR A CA 1
ATOM 768 C C . TYR A 1 105 ? -12.570 1.647 1.063 1.00 95.81 105 TYR A C 1
ATOM 770 O O . TYR A 1 105 ? -13.581 1.638 1.765 1.00 95.81 105 TYR A O 1
ATOM 778 N N . ILE A 1 106 ? -11.439 2.256 1.432 1.00 94.31 106 ILE A N 1
ATOM 779 C CA . ILE A 1 106 ? -11.281 2.959 2.709 1.00 94.31 106 ILE A CA 1
ATOM 780 C C . ILE A 1 106 ? -12.247 4.140 2.791 1.00 94.31 106 ILE A C 1
ATOM 782 O O . ILE A 1 106 ? -12.939 4.265 3.794 1.00 94.31 106 ILE A O 1
ATOM 786 N N . SER A 1 107 ? -12.352 4.965 1.744 1.00 92.94 107 SER A N 1
ATOM 787 C CA . SER A 1 107 ? -13.228 6.143 1.776 1.00 92.94 107 SER A CA 1
ATOM 788 C C . SER A 1 107 ? -14.714 5.800 1.901 1.00 92.94 107 SER A C 1
ATOM 790 O O . SER A 1 107 ? -15.476 6.607 2.424 1.00 92.94 107 SER A O 1
ATOM 792 N N . GLN A 1 108 ? -15.128 4.621 1.431 1.00 94.19 108 GLN A N 1
ATOM 793 C CA . GLN A 1 108 ? -16.521 4.179 1.479 1.00 94.19 108 GLN A CA 1
ATOM 794 C C . GLN A 1 108 ? -16.867 3.364 2.731 1.00 94.19 108 GLN A C 1
ATOM 796 O O . GLN A 1 108 ? -17.993 3.457 3.212 1.00 94.19 108 GLN A O 1
ATOM 801 N N . ASN A 1 109 ? -15.939 2.546 3.239 1.00 93.50 109 ASN A N 1
ATOM 802 C CA . ASN A 1 109 ? -16.247 1.524 4.249 1.00 93.50 109 ASN A CA 1
ATOM 803 C C . ASN A 1 109 ? -15.613 1.787 5.619 1.00 93.50 109 ASN A C 1
ATOM 805 O O . ASN A 1 109 ? -16.075 1.231 6.614 1.00 93.50 109 ASN A O 1
ATOM 809 N N . VAL A 1 110 ? -14.545 2.584 5.696 1.00 91.19 110 VAL A N 1
ATOM 810 C CA . VAL A 1 110 ? -13.861 2.863 6.964 1.00 91.19 110 VAL A CA 1
ATOM 811 C C . VAL A 1 110 ? -14.415 4.155 7.548 1.00 91.19 110 VAL A C 1
ATOM 813 O O . VAL A 1 110 ? -14.356 5.211 6.924 1.00 91.19 110 VAL A O 1
ATOM 816 N N . VAL A 1 111 ? -14.963 4.061 8.758 1.00 86.12 111 VAL A N 1
ATOM 817 C CA . VAL A 1 111 ? -15.516 5.202 9.495 1.00 86.12 111 VAL A CA 1
ATOM 818 C C . VAL A 1 111 ? -14.418 5.852 10.335 1.00 86.12 111 VAL A C 1
ATOM 820 O O . VAL A 1 111 ? -13.550 5.165 10.868 1.00 86.12 111 VAL A O 1
ATOM 823 N N . GLU A 1 112 ? -14.473 7.177 10.467 1.00 88.69 112 GLU A N 1
ATOM 824 C CA . GLU A 1 112 ? -13.583 7.940 11.344 1.00 88.69 112 GLU A CA 1
ATOM 825 C C . GLU A 1 112 ? -13.848 7.606 12.824 1.00 88.69 112 GLU A C 1
ATOM 827 O O . GLU A 1 112 ? -14.955 7.809 13.333 1.00 88.69 112 GLU A O 1
ATOM 832 N N . THR A 1 113 ? -12.824 7.099 13.512 1.00 88.56 113 THR A N 1
ATOM 833 C CA . THR A 1 113 ? -12.861 6.692 14.927 1.00 88.56 113 THR A CA 1
ATOM 834 C C . THR A 1 113 ? -12.297 7.755 15.868 1.00 88.56 113 THR A C 1
ATOM 836 O O . THR A 1 113 ? -12.489 7.669 17.084 1.00 88.56 113 THR A O 1
ATOM 839 N N . LYS A 1 114 ? -11.643 8.798 15.342 1.00 82.50 114 LYS A N 1
ATOM 840 C CA . LYS A 1 114 ? -11.004 9.841 16.147 1.00 82.50 114 LYS A CA 1
ATOM 841 C C . LYS A 1 114 ? -11.989 10.522 17.097 1.00 82.50 114 LYS A C 1
ATOM 843 O O . LYS A 1 114 ? -12.990 11.110 16.690 1.00 82.50 114 LYS A O 1
ATOM 848 N N . GLY A 1 115 ? -11.642 10.510 18.384 1.00 79.88 115 GLY A N 1
ATOM 849 C CA . GLY A 1 115 ? -12.414 11.176 19.436 1.00 79.88 115 GLY A CA 1
ATOM 850 C C . GLY A 1 115 ? -13.725 10.474 19.796 1.00 79.88 115 GLY A C 1
ATOM 851 O O . GLY A 1 115 ? -14.554 11.065 20.488 1.00 79.88 115 GLY A O 1
ATOM 852 N N . LYS A 1 116 ? -13.933 9.236 19.338 1.00 81.31 116 LYS A N 1
ATOM 853 C CA . LYS A 1 116 ? -15.050 8.388 19.761 1.00 81.31 116 LYS A CA 1
ATOM 854 C C . LYS A 1 116 ? -14.606 7.480 20.903 1.00 81.31 116 LYS A C 1
ATOM 856 O O . LYS A 1 116 ? -13.483 6.978 20.902 1.00 81.31 116 LYS A O 1
ATOM 861 N N . SER A 1 117 ? -15.483 7.285 21.887 1.00 79.12 117 SER A N 1
ATOM 862 C CA . SER A 1 117 ? -15.290 6.221 22.865 1.00 79.12 117 SER A CA 1
ATOM 863 C C . SER A 1 117 ? -15.541 4.876 22.193 1.00 79.12 117 SER A C 1
ATOM 865 O O . SER A 1 117 ? -16.347 4.752 21.271 1.00 79.12 117 SER A O 1
ATOM 867 N N . LEU A 1 118 ? -14.792 3.877 22.642 1.00 72.38 118 LEU A N 1
ATOM 868 C CA . LEU A 1 118 ? -14.914 2.503 22.163 1.00 72.38 118 LEU A CA 1
ATOM 869 C C . LEU A 1 118 ? -16.134 1.794 22.775 1.00 72.38 118 LEU A C 1
ATOM 871 O O . LEU A 1 118 ? -16.636 0.824 22.210 1.00 72.38 118 LEU A O 1
ATOM 875 N N . GLU A 1 119 ? -16.566 2.298 23.934 1.00 58.53 119 GLU A N 1
ATOM 876 C CA . GLU A 1 119 ? -17.753 1.912 24.703 1.00 58.53 119 GLU A CA 1
ATOM 877 C C . GLU A 1 119 ? -18.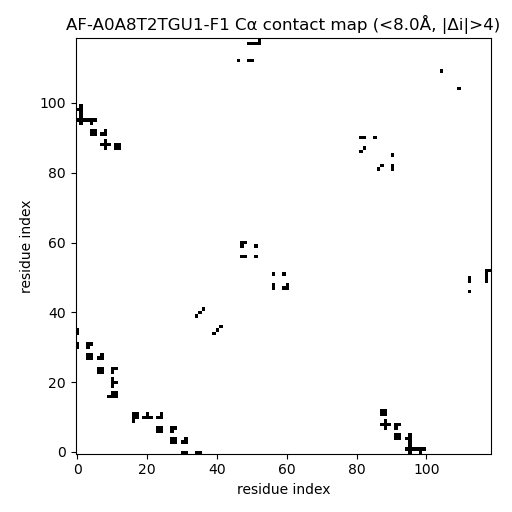730 3.087 24.796 1.00 58.53 119 GLU A C 1
ATOM 879 O O . GLU A 1 119 ? -18.248 4.239 24.938 1.00 58.53 119 GLU A O 1
#